Protein AF-A0A2M7PSR7-F1 (afdb_monomer_lite)

pLDDT: mean 94.82, std 3.05, range [80.75, 98.25]

Foldseek 3Di:
DWDDADQWIWDFPQQWTWTARNPPRDTPDIDGPCVQVQHGFPDWDDADHQKIWTHHQFAIWIAGNVRGHTQEHAGHHGWDFDDDDHQWTWTADQQRKIWTARHNHNDTDIDRDGHPWDWDADPNRQWIWTHDPPDIDTDGGD

Secondary structure (DSSP, 8-state):
-EEEETTEEEEE-SSEEEEEETTT--EEEEEEGGGGTSSSEEEEEEETTTEEEEEETTEEEEEETTT--EEEEEE-SS-EEEEEETTEEEEE-TT--EEEEETTT--EEEE-PPTT-EEEE-TTSSEEEEEETTEEEEEE--

Radius of gyration: 16.11 Å; chains: 1; bounding box: 38×27×46 Å

Structure (mmCIF, N/CA/C/O backbone):
data_AF-A0A2M7PSR7-F1
#
_entry.id   AF-A0A2M7PSR7-F1
#
loop_
_atom_site.group_PDB
_atom_site.id
_atom_site.type_symbol
_atom_site.label_atom_id
_atom_site.label_alt_id
_atom_site.label_comp_id
_atom_site.label_asym_id
_atom_site.label_entity_id
_atom_site.label_seq_id
_atom_site.pdbx_PDB_ins_code
_atom_site.Cartn_x
_atom_site.Cartn_y
_atom_site.Cartn_z
_atom_site.occupancy
_atom_site.B_iso_or_equiv
_atom_site.auth_seq_id
_atom_site.auth_comp_id
_atom_site.auth_asym_id
_atom_site.auth_atom_id
_atom_site.pdbx_PDB_model_num
ATOM 1 N N . ASN A 1 1 ? 14.456 -1.266 -0.976 1.00 80.75 1 ASN A N 1
ATOM 2 C CA . ASN A 1 1 ? 13.673 -2.492 -1.256 1.00 80.75 1 ASN A CA 1
ATOM 3 C C . ASN A 1 1 ? 13.624 -2.697 -2.759 1.00 80.75 1 ASN A C 1
ATOM 5 O O . ASN A 1 1 ? 13.534 -1.702 -3.475 1.00 80.75 1 ASN A O 1
ATOM 9 N N . SER A 1 2 ? 13.728 -3.941 -3.222 1.00 87.94 2 SER A N 1
ATOM 10 C CA . SER A 1 2 ? 13.733 -4.292 -4.647 1.00 87.94 2 SER A CA 1
ATOM 11 C C . SER A 1 2 ? 12.966 -5.585 -4.902 1.00 87.94 2 SER A C 1
ATOM 13 O O . SER A 1 2 ? 12.884 -6.436 -4.017 1.00 87.94 2 SER A O 1
ATOM 15 N N . ILE A 1 3 ? 12.441 -5.734 -6.114 1.00 91.38 3 ILE A N 1
ATOM 16 C CA . ILE A 1 3 ? 11.839 -6.968 -6.625 1.00 91.38 3 ILE A CA 1
ATOM 17 C C . ILE A 1 3 ? 12.356 -7.226 -8.043 1.00 91.38 3 ILE A C 1
ATOM 19 O O . ILE A 1 3 ? 12.842 -6.308 -8.702 1.00 91.38 3 ILE A O 1
ATOM 23 N N . THR A 1 4 ? 12.237 -8.460 -8.519 1.00 91.69 4 THR A N 1
ATOM 24 C CA . THR A 1 4 ? 12.544 -8.817 -9.908 1.00 91.69 4 THR A CA 1
ATOM 25 C C . THR A 1 4 ? 11.246 -9.045 -10.670 1.00 91.69 4 THR A C 1
ATOM 27 O O . THR A 1 4 ? 10.340 -9.698 -10.155 1.00 91.69 4 THR A O 1
ATOM 30 N N . PHE A 1 5 ? 11.164 -8.494 -11.876 1.00 88.94 5 PHE A N 1
ATOM 31 C CA . PHE A 1 5 ? 10.038 -8.634 -12.789 1.00 88.94 5 PHE A CA 1
ATOM 32 C C . PHE A 1 5 ? 10.592 -8.829 -14.211 1.00 88.94 5 PHE A C 1
ATOM 34 O O . PHE A 1 5 ? 11.321 -7.968 -14.696 1.00 88.94 5 PHE A O 1
ATOM 41 N N . ASP A 1 6 ? 10.297 -9.955 -14.866 1.00 89.06 6 ASP A N 1
ATOM 42 C CA . ASP A 1 6 ? 10.951 -10.379 -16.115 1.00 89.06 6 ASP A CA 1
ATOM 43 C C . ASP A 1 6 ? 12.489 -10.242 -16.049 1.00 89.06 6 ASP A C 1
ATOM 45 O O . ASP A 1 6 ? 13.138 -10.809 -15.168 1.00 89.06 6 ASP A O 1
ATOM 49 N N . ASN A 1 7 ? 13.078 -9.471 -16.968 1.00 90.00 7 ASN A N 1
ATOM 50 C CA . ASN A 1 7 ? 14.506 -9.165 -17.027 1.00 90.00 7 ASN A CA 1
ATOM 51 C C . ASN A 1 7 ? 14.858 -7.841 -16.319 1.00 90.00 7 ASN A C 1
ATOM 53 O O . ASN A 1 7 ? 15.894 -7.237 -16.599 1.00 90.00 7 ASN A O 1
ATOM 57 N N . TYR A 1 8 ? 13.989 -7.363 -15.425 1.00 90.12 8 TYR A N 1
ATOM 58 C CA . TYR A 1 8 ? 14.121 -6.071 -14.762 1.00 90.12 8 TYR A CA 1
ATOM 59 C C . TYR A 1 8 ? 14.253 -6.199 -13.247 1.00 90.12 8 TYR A C 1
ATOM 61 O O . TYR A 1 8 ? 13.544 -6.957 -12.579 1.00 90.12 8 TYR A O 1
ATOM 69 N N . TYR A 1 9 ? 15.148 -5.390 -12.691 1.00 93.25 9 TYR A N 1
ATOM 70 C CA . TYR A 1 9 ? 15.205 -5.077 -11.275 1.00 93.25 9 TYR A CA 1
ATOM 71 C C . TYR A 1 9 ? 14.353 -3.838 -11.024 1.00 93.25 9 TYR A C 1
ATOM 73 O O . TYR A 1 9 ? 14.682 -2.747 -11.492 1.00 93.25 9 TYR A O 1
ATOM 81 N N . ILE A 1 10 ? 13.266 -3.998 -10.272 1.00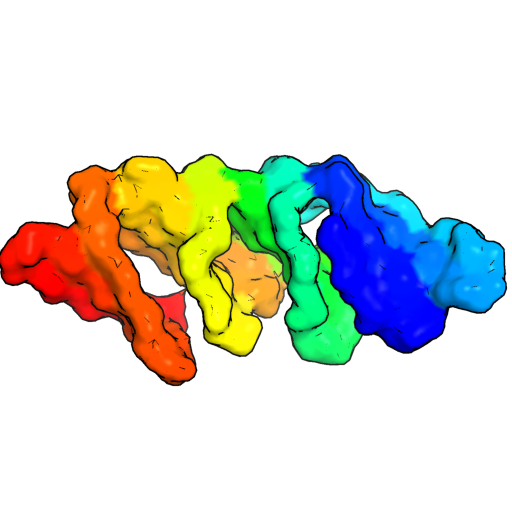 94.38 10 ILE A N 1
ATOM 82 C CA . ILE 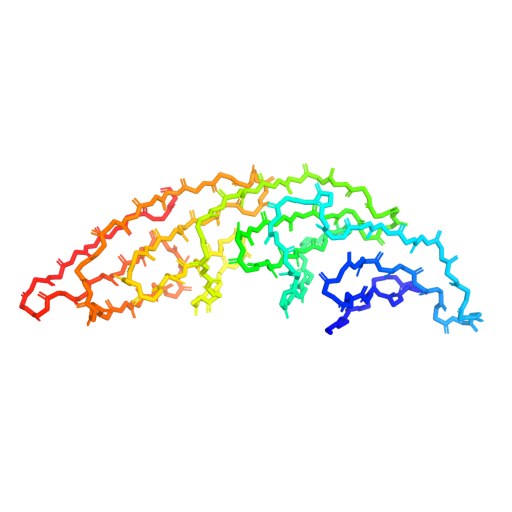A 1 10 ? 12.454 -2.869 -9.834 1.00 94.38 10 ILE A CA 1
ATOM 83 C C . ILE A 1 10 ? 12.924 -2.451 -8.450 1.00 94.38 10 ILE A C 1
ATOM 85 O O . ILE A 1 10 ? 12.865 -3.230 -7.496 1.00 94.38 10 ILE A O 1
ATOM 89 N N . VAL A 1 11 ? 13.398 -1.217 -8.327 1.00 92.81 11 VAL A N 1
ATOM 90 C CA . VAL A 1 11 ? 13.985 -0.686 -7.094 1.00 92.81 11 VAL A CA 1
ATOM 91 C C . VAL A 1 11 ? 13.209 0.536 -6.651 1.00 92.81 11 VAL A C 1
ATOM 93 O O . VAL A 1 11 ? 12.854 1.381 -7.463 1.00 92.81 11 VAL A O 1
ATOM 96 N N . CYS A 1 12 ? 12.981 0.672 -5.346 1.00 90.19 12 CYS A N 1
ATOM 97 C CA . CYS A 1 12 ? 12.451 1.907 -4.787 1.00 90.19 12 CYS A CA 1
ATOM 98 C C . CYS A 1 12 ? 13.416 2.526 -3.772 1.00 90.19 12 CYS A C 1
ATOM 100 O O . CYS A 1 12 ? 13.806 1.876 -2.795 1.00 90.19 12 CYS A O 1
ATOM 102 N N . SER A 1 13 ? 13.771 3.795 -4.004 1.00 87.00 13 SER A N 1
ATOM 103 C CA . SER A 1 13 ? 14.672 4.605 -3.165 1.00 87.00 13 SER A CA 1
ATOM 104 C C . SER A 1 13 ? 13.946 5.406 -2.075 1.00 87.00 13 SER A C 1
ATOM 106 O O . SER A 1 13 ? 14.540 6.267 -1.430 1.00 87.00 13 SER A O 1
ATOM 108 N N . GLY A 1 14 ? 12.637 5.196 -1.914 1.00 87.31 14 GLY A N 1
ATOM 109 C CA . GLY A 1 14 ? 11.756 6.049 -1.111 1.00 87.31 14 GLY A CA 1
ATOM 110 C C . GLY A 1 14 ? 11.199 7.245 -1.887 1.00 87.31 14 GLY A C 1
ATOM 111 O O . GLY A 1 14 ? 10.026 7.585 -1.723 1.00 87.31 14 GLY A O 1
ATOM 112 N N . LYS A 1 15 ? 11.999 7.835 -2.787 1.00 91.81 15 LYS A N 1
ATOM 113 C CA . LYS A 1 15 ? 11.613 8.999 -3.607 1.00 91.81 15 LYS A CA 1
ATOM 114 C C . LYS A 1 15 ? 11.184 8.647 -5.021 1.00 91.81 15 LYS A C 1
ATOM 116 O O . LYS A 1 15 ? 10.350 9.358 -5.580 1.00 91.81 15 LYS A O 1
ATOM 121 N N . ALA A 1 16 ? 11.732 7.579 -5.582 1.00 93.38 16 ALA A N 1
ATOM 122 C CA . ALA A 1 16 ? 11.440 7.143 -6.936 1.00 93.38 16 ALA A CA 1
ATOM 123 C C . ALA A 1 16 ? 11.431 5.616 -7.039 1.00 93.38 16 ALA A C 1
ATOM 125 O O . ALA A 1 16 ? 12.012 4.916 -6.200 1.00 93.38 16 ALA A O 1
ATOM 126 N N . LEU A 1 17 ? 10.712 5.134 -8.047 1.00 94.19 17 LEU A N 1
ATOM 127 C CA . LEU A 1 17 ? 10.692 3.758 -8.511 1.00 94.19 17 LEU A CA 1
ATOM 128 C C . LEU A 1 17 ? 11.492 3.698 -9.815 1.00 94.19 17 LEU A C 1
ATOM 130 O O . LEU A 1 17 ? 11.221 4.462 -10.740 1.00 94.19 17 LEU A O 1
ATOM 134 N N . TYR A 1 18 ? 12.451 2.786 -9.867 1.00 95.25 18 TYR A N 1
ATOM 135 C CA . TYR A 1 18 ? 13.347 2.572 -10.995 1.00 95.25 18 TYR A CA 1
ATOM 136 C C . TYR A 1 18 ? 13.093 1.193 -11.580 1.00 95.25 18 TYR A C 1
ATOM 138 O O . TYR A 1 18 ? 12.979 0.230 -10.818 1.00 95.25 18 TYR A O 1
ATOM 146 N N . GLY A 1 19 ? 13.049 1.096 -12.903 1.00 95.56 19 GLY A N 1
ATOM 147 C CA . GLY A 1 19 ? 13.172 -0.167 -13.623 1.00 95.56 19 GLY A CA 1
ATOM 148 C C . GLY A 1 19 ? 14.550 -0.246 -14.261 1.00 95.56 19 GLY A C 1
ATOM 149 O O . GLY A 1 19 ? 14.864 0.569 -15.123 1.00 95.56 19 GLY A O 1
ATOM 150 N N . ILE A 1 20 ? 15.370 -1.206 -13.841 1.00 96.00 20 ILE A N 1
ATOM 151 C CA . ILE A 1 20 ? 16.750 -1.378 -14.315 1.00 96.00 20 ILE A CA 1
ATOM 152 C C . ILE A 1 20 ? 16.839 -2.702 -15.070 1.00 96.00 20 ILE A C 1
ATOM 154 O O . ILE A 1 20 ? 16.441 -3.733 -14.529 1.00 96.00 20 ILE A O 1
ATOM 158 N N . ASP A 1 21 ? 17.349 -2.702 -16.302 1.00 94.56 21 ASP A N 1
ATOM 159 C CA . ASP A 1 21 ? 17.628 -3.953 -17.018 1.00 94.56 21 ASP A CA 1
ATOM 160 C C . ASP A 1 21 ? 18.749 -4.725 -16.311 1.00 94.56 21 ASP A C 1
ATOM 162 O O . ASP A 1 21 ? 19.817 -4.185 -16.023 1.00 94.56 21 ASP A O 1
ATOM 166 N N . ILE A 1 22 ? 18.505 -6.000 -16.010 1.00 93.56 22 ILE A N 1
ATOM 167 C CA . ILE A 1 22 ? 19.424 -6.822 -15.211 1.00 93.56 22 ILE A CA 1
ATOM 168 C C . ILE A 1 22 ? 20.726 -7.119 -15.958 1.00 93.56 22 ILE A C 1
ATOM 170 O O . ILE A 1 22 ? 21.773 -7.270 -15.328 1.00 93.56 22 ILE A O 1
ATOM 174 N N . ASN A 1 23 ? 20.676 -7.208 -17.286 1.00 94.31 23 ASN A N 1
ATOM 175 C CA . ASN A 1 23 ? 21.825 -7.596 -18.093 1.00 94.31 23 ASN A CA 1
ATOM 176 C C . ASN A 1 23 ? 22.726 -6.401 -18.398 1.00 94.31 23 ASN A C 1
ATOM 178 O O . ASN A 1 23 ? 23.947 -6.550 -18.406 1.00 94.31 23 ASN A O 1
ATOM 182 N N . THR A 1 24 ? 22.139 -5.232 -18.671 1.00 95.88 24 THR A N 1
ATOM 183 C CA . THR A 1 24 ? 22.903 -4.039 -19.073 1.00 95.88 24 THR A CA 1
ATOM 184 C C . THR A 1 24 ? 23.150 -3.066 -17.924 1.00 95.88 24 THR A C 1
ATOM 186 O O . THR A 1 24 ? 24.104 -2.292 -17.977 1.00 95.88 24 THR A O 1
ATOM 189 N N . GLY A 1 25 ? 22.319 -3.099 -16.878 1.00 93.00 25 GLY A N 1
ATOM 190 C CA . GLY A 1 25 ? 22.316 -2.099 -15.811 1.00 93.00 25 GLY A CA 1
ATOM 191 C C . GLY A 1 25 ? 21.733 -0.749 -16.238 1.00 93.00 25 GLY A C 1
ATOM 192 O O . GLY A 1 25 ? 21.799 0.207 -15.465 1.00 93.00 25 GLY A O 1
ATOM 193 N N . GLU A 1 26 ? 21.180 -0.648 -17.449 1.00 95.38 26 GLU A N 1
ATOM 194 C CA . GLU A 1 26 ? 20.570 0.581 -17.947 1.00 95.38 26 GLU A CA 1
ATOM 195 C C . GLU A 1 26 ? 19.207 0.822 -17.292 1.00 95.38 26 GLU A C 1
ATOM 197 O O . GLU A 1 26 ? 18.405 -0.096 -17.091 1.00 95.38 26 GLU A O 1
ATOM 202 N N . GLU A 1 27 ? 18.934 2.085 -16.973 1.00 95.25 27 GLU A N 1
ATOM 203 C CA . GLU A 1 27 ? 17.627 2.510 -16.492 1.00 95.25 27 GLU A CA 1
ATOM 204 C C . GLU A 1 27 ? 16.634 2.554 -17.657 1.00 95.25 27 GLU A C 1
ATOM 206 O O . GLU A 1 27 ? 16.818 3.275 -18.637 1.00 95.25 27 GLU A O 1
ATOM 211 N N . LYS A 1 28 ? 15.551 1.791 -17.530 1.00 92.94 28 LYS A N 1
ATOM 212 C CA . LYS A 1 28 ? 14.419 1.817 -18.456 1.00 92.94 28 LYS A CA 1
ATOM 213 C C . LYS A 1 28 ? 13.457 2.954 -18.129 1.00 92.94 28 LYS A C 1
ATOM 215 O O . LYS A 1 28 ? 12.910 3.579 -19.035 1.00 92.94 28 LYS A O 1
ATOM 220 N N . TYR A 1 29 ? 13.216 3.176 -16.840 1.00 95.00 29 TYR A N 1
ATOM 221 C CA . TYR A 1 29 ? 12.393 4.272 -16.347 1.00 95.00 29 TYR A CA 1
ATOM 222 C C . TYR A 1 29 ? 12.788 4.679 -14.924 1.00 95.00 29 TYR A C 1
ATOM 224 O O . TYR A 1 29 ? 13.148 3.832 -14.102 1.00 95.00 29 TYR A O 1
ATOM 232 N N . GLU A 1 30 ? 12.588 5.960 -14.621 1.00 95.75 30 GLU A N 1
ATOM 233 C CA . GLU A 1 30 ? 12.523 6.526 -13.275 1.00 95.75 30 GLU A CA 1
ATOM 234 C C . GLU A 1 30 ? 11.185 7.258 -13.128 1.00 95.75 30 GLU A C 1
ATOM 236 O O . GLU A 1 30 ? 10.876 8.194 -13.870 1.00 95.75 30 GLU A O 1
ATOM 241 N N . VAL A 1 31 ? 10.374 6.849 -12.151 1.00 94.81 31 VAL A N 1
ATOM 242 C CA . VAL A 1 31 ? 9.120 7.536 -11.820 1.00 94.81 31 VAL A CA 1
ATOM 243 C C . VAL A 1 31 ? 9.129 7.999 -10.366 1.00 94.81 31 VAL A C 1
ATOM 245 O O . VAL A 1 31 ? 9.458 7.218 -9.470 1.00 94.81 31 VAL A O 1
ATOM 248 N N . PRO A 1 32 ? 8.736 9.251 -10.068 1.00 92.94 32 PRO A N 1
ATOM 249 C CA . PRO A 1 32 ? 8.652 9.705 -8.687 1.00 92.94 32 PRO A CA 1
ATOM 250 C C . PRO A 1 32 ? 7.640 8.864 -7.898 1.00 92.94 32 PRO A C 1
ATOM 252 O O . PRO A 1 32 ? 6.475 8.779 -8.281 1.00 92.94 32 PRO A O 1
ATOM 255 N N . ALA A 1 33 ? 8.026 8.334 -6.736 1.00 86.69 33 ALA A N 1
ATOM 256 C CA . ALA A 1 33 ? 7.110 7.651 -5.815 1.00 86.69 33 ALA A CA 1
ATOM 257 C C . ALA A 1 33 ? 5.980 8.594 -5.357 1.00 86.69 33 ALA A C 1
ATOM 259 O O . ALA A 1 33 ? 4.848 8.175 -5.115 1.00 86.69 33 ALA A O 1
ATOM 260 N N . ALA A 1 34 ? 6.261 9.904 -5.342 1.00 89.25 34 ALA A N 1
ATOM 261 C CA . ALA A 1 34 ? 5.277 10.955 -5.113 1.00 89.25 34 ALA A CA 1
ATOM 262 C C . ALA A 1 34 ? 4.109 10.945 -6.121 1.00 89.25 34 ALA A C 1
ATOM 264 O O . ALA A 1 34 ? 3.038 11.434 -5.767 1.00 89.25 34 ALA A O 1
ATOM 265 N N . LYS A 1 35 ? 4.267 10.354 -7.321 1.00 92.75 35 LYS A N 1
ATOM 266 C CA . LYS A 1 35 ? 3.179 10.141 -8.298 1.00 92.75 35 LYS A CA 1
ATOM 267 C C . LYS A 1 35 ? 2.036 9.324 -7.685 1.00 92.75 35 LYS A C 1
ATOM 269 O O . LYS A 1 35 ? 0.879 9.615 -7.956 1.00 92.75 35 LYS A O 1
ATOM 274 N N . GLY A 1 36 ? 2.345 8.381 -6.790 1.00 91.50 36 GLY A N 1
ATOM 275 C CA . GLY A 1 36 ? 1.344 7.622 -6.032 1.00 91.50 36 GLY A CA 1
ATOM 276 C C . GLY A 1 36 ? 0.666 8.421 -4.915 1.00 91.50 36 GLY A C 1
ATOM 277 O O . GLY A 1 36 ? -0.377 8.017 -4.419 1.00 91.50 36 GLY A O 1
ATOM 278 N N . GLY A 1 37 ? 1.219 9.567 -4.503 1.00 93.69 37 GLY A N 1
ATOM 279 C CA . GLY A 1 37 ? 0.620 10.425 -3.474 1.00 93.69 37 GLY A CA 1
ATOM 280 C C . GLY A 1 37 ? 0.678 9.868 -2.043 1.00 93.69 37 GLY A C 1
ATOM 281 O O . GLY A 1 37 ? 0.025 10.417 -1.151 1.00 93.69 37 GLY A O 1
ATOM 282 N N . VAL A 1 38 ? 1.477 8.820 -1.807 1.00 93.81 38 VAL A N 1
ATOM 283 C CA . VAL A 1 38 ? 1.530 8.050 -0.546 1.00 93.81 38 VAL A CA 1
ATOM 284 C C . VAL A 1 38 ? 2.701 8.415 0.374 1.00 93.81 38 VAL A C 1
ATOM 286 O O . VAL A 1 38 ? 2.998 7.695 1.321 1.00 93.81 38 VAL A O 1
ATOM 289 N N . GLY A 1 39 ? 3.356 9.557 0.153 1.00 92.75 39 GLY A N 1
ATOM 290 C CA . GLY A 1 39 ? 4.538 9.962 0.929 1.00 92.75 39 GLY A CA 1
ATOM 291 C C . GLY A 1 39 ? 5.813 9.258 0.460 1.00 92.75 39 GLY A C 1
ATOM 292 O O . GLY A 1 39 ? 5.910 8.894 -0.710 1.00 92.75 39 GLY A O 1
ATOM 293 N N . GLN A 1 40 ? 6.806 9.112 1.345 1.00 93.50 40 GLN A N 1
ATOM 294 C CA . GLN A 1 40 ? 7.993 8.314 1.024 1.00 93.50 40 GLN A CA 1
ATOM 295 C C . GLN A 1 40 ? 7.625 6.832 1.013 1.00 93.50 40 GLN A C 1
ATOM 297 O O . GLN A 1 40 ? 6.916 6.360 1.903 1.00 93.50 40 GLN A O 1
ATOM 302 N N . ALA A 1 41 ? 8.108 6.104 0.013 1.00 93.31 41 ALA A N 1
ATOM 303 C CA . ALA A 1 41 ? 7.940 4.661 -0.044 1.00 93.31 41 ALA A CA 1
ATOM 304 C C . ALA A 1 41 ? 8.820 3.976 1.012 1.00 93.31 41 ALA A C 1
ATOM 306 O O . ALA A 1 41 ? 10.020 4.231 1.101 1.00 93.31 41 ALA A O 1
ATOM 307 N N . SER A 1 42 ? 8.226 3.085 1.799 1.00 92.69 42 SER A N 1
ATOM 308 C CA . SER A 1 42 ? 8.925 2.287 2.810 1.00 92.69 42 SER A CA 1
ATOM 309 C C . SER A 1 42 ? 9.159 0.852 2.335 1.00 92.69 42 SER A C 1
ATOM 311 O O . SER A 1 42 ? 10.187 0.247 2.644 1.00 92.69 42 SER A O 1
ATOM 313 N N . LEU A 1 43 ? 8.244 0.312 1.527 1.00 93.00 43 LEU A N 1
ATOM 314 C CA . LEU A 1 43 ? 8.284 -1.062 1.041 1.00 93.00 43 LEU A CA 1
ATOM 315 C C . LEU A 1 43 ? 7.693 -1.152 -0.365 1.00 93.00 43 LEU A C 1
ATOM 317 O O . LEU A 1 43 ? 6.744 -0.443 -0.694 1.00 93.00 43 LEU A O 1
ATOM 321 N N . ILE A 1 44 ? 8.244 -2.057 -1.172 1.00 94.12 44 ILE A N 1
ATOM 322 C CA . ILE A 1 44 ? 7.621 -2.484 -2.423 1.00 94.12 44 ILE A CA 1
ATOM 323 C C . ILE A 1 44 ? 7.407 -3.988 -2.409 1.00 94.12 44 ILE A C 1
ATOM 325 O O . ILE A 1 44 ? 8.192 -4.715 -1.798 1.00 94.12 44 ILE A O 1
ATOM 329 N N . LEU A 1 45 ? 6.339 -4.438 -3.057 1.00 92.56 45 LEU A N 1
ATOM 330 C CA . LEU A 1 45 ? 5.923 -5.832 -3.085 1.00 92.56 45 LEU A CA 1
ATOM 331 C C . LEU A 1 45 ? 5.422 -6.202 -4.485 1.00 92.56 45 LEU A C 1
ATOM 333 O O . LEU A 1 45 ? 4.752 -5.380 -5.111 1.00 92.56 45 LEU A O 1
ATOM 337 N N . PRO A 1 46 ? 5.672 -7.433 -4.959 1.00 92.75 46 PRO A N 1
ATOM 338 C CA . PRO A 1 46 ? 5.027 -7.918 -6.167 1.00 92.75 46 PRO A CA 1
ATOM 339 C C . PRO A 1 46 ? 3.544 -8.207 -5.890 1.00 92.75 46 PRO A C 1
ATOM 341 O O . PRO A 1 46 ? 3.155 -8.616 -4.780 1.00 92.75 46 PRO A O 1
ATOM 344 N N . TYR A 1 47 ? 2.717 -7.998 -6.907 1.00 93.81 47 TYR A N 1
ATOM 345 C CA . TYR A 1 47 ? 1.298 -8.313 -6.891 1.00 93.81 47 TYR A CA 1
ATOM 346 C C . TYR A 1 47 ? 0.818 -8.604 -8.310 1.00 93.81 47 TYR A C 1
ATOM 348 O O . TYR A 1 47 ? 1.121 -7.836 -9.210 1.00 93.81 47 TY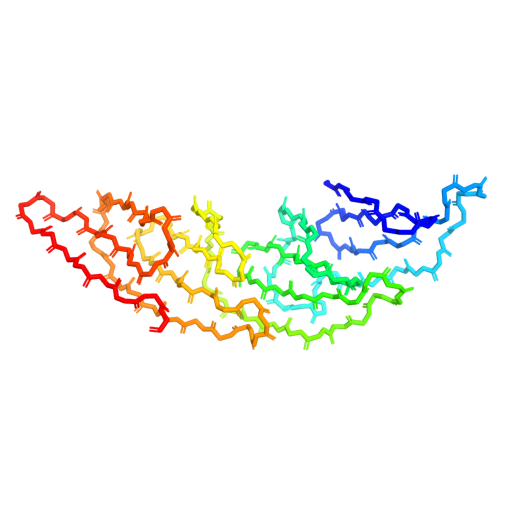R A O 1
ATOM 356 N N . GLN A 1 48 ? 0.088 -9.707 -8.498 1.00 90.31 48 GLN A N 1
ATOM 357 C CA . GLN A 1 48 ? -0.328 -10.191 -9.823 1.00 90.31 48 GLN A CA 1
ATOM 358 C C . GLN A 1 48 ? 0.830 -10.201 -10.850 1.00 90.31 48 GLN A C 1
ATOM 360 O O . GLN A 1 48 ? 2.008 -10.109 -10.492 1.00 90.31 48 GLN A O 1
ATOM 365 N N . ASP A 1 49 ? 0.496 -10.353 -12.128 1.00 85.00 49 ASP A N 1
ATOM 366 C CA . ASP A 1 49 ? 1.461 -10.196 -13.205 1.00 85.00 49 ASP A CA 1
ATOM 367 C C . ASP A 1 49 ? 1.594 -8.699 -13.520 1.00 85.00 49 ASP A C 1
ATOM 369 O O . ASP A 1 49 ? 0.600 -8.006 -13.729 1.00 85.00 49 ASP A O 1
ATOM 373 N N . HIS A 1 50 ? 2.832 -8.200 -13.546 1.00 89.56 50 HIS A N 1
ATOM 374 C CA . HIS A 1 50 ? 3.189 -6.817 -13.888 1.00 89.56 50 HIS A CA 1
ATOM 375 C C . HIS A 1 50 ? 2.775 -5.711 -12.898 1.00 89.56 50 HIS A C 1
ATOM 377 O O . HIS A 1 50 ? 2.903 -4.544 -13.259 1.00 89.56 50 HIS A O 1
ATOM 383 N N . ILE A 1 51 ? 2.343 -5.996 -11.661 1.00 94.94 51 ILE A N 1
ATOM 384 C CA . ILE A 1 51 ? 2.007 -4.933 -10.691 1.00 94.94 51 ILE A CA 1
ATOM 385 C C . ILE A 1 51 ? 2.984 -4.902 -9.510 1.00 94.94 51 ILE A C 1
ATOM 387 O O . ILE A 1 51 ? 3.325 -5.907 -8.881 1.00 94.94 51 ILE A O 1
ATOM 391 N N . VAL A 1 52 ? 3.423 -3.691 -9.175 1.00 95.38 52 VAL A N 1
ATOM 392 C CA . VAL A 1 52 ? 4.228 -3.387 -7.993 1.00 95.38 52 VAL A CA 1
ATOM 393 C C . VAL A 1 52 ? 3.387 -2.595 -7.013 1.00 95.38 52 VAL A C 1
ATOM 395 O O . VAL A 1 52 ? 2.977 -1.471 -7.296 1.00 95.38 52 VAL A O 1
ATOM 398 N N . VAL A 1 53 ? 3.168 -3.150 -5.827 1.00 96.44 53 VAL A N 1
ATOM 399 C CA . VAL A 1 53 ? 2.562 -2.421 -4.712 1.00 96.44 53 VAL A CA 1
ATOM 400 C C . VAL A 1 53 ? 3.650 -1.628 -4.017 1.00 96.44 53 VAL A C 1
ATOM 402 O O . VAL A 1 53 ? 4.649 -2.185 -3.571 1.00 96.44 53 VAL A O 1
ATOM 405 N N . VAL A 1 54 ? 3.435 -0.330 -3.883 1.00 96.06 54 VAL A N 1
ATOM 406 C CA . VAL A 1 54 ? 4.265 0.594 -3.122 1.00 96.06 54 VAL A CA 1
ATOM 407 C C . VAL A 1 54 ? 3.516 0.963 -1.848 1.00 96.06 54 VAL A C 1
ATOM 409 O O . VAL A 1 54 ? 2.465 1.607 -1.890 1.00 96.06 54 VAL A O 1
ATOM 412 N N . ILE A 1 55 ? 4.078 0.568 -0.708 1.00 96.44 55 ILE A N 1
ATOM 413 C CA . ILE A 1 55 ? 3.622 0.999 0.611 1.00 96.44 55 ILE A CA 1
ATOM 414 C C . ILE A 1 55 ? 4.402 2.251 0.984 1.00 96.44 55 ILE A C 1
ATOM 416 O O . ILE A 1 55 ? 5.630 2.221 1.096 1.00 96.44 55 ILE A O 1
ATOM 420 N N . GLY A 1 56 ? 3.687 3.353 1.168 1.00 95.44 56 GLY A N 1
ATOM 421 C CA . GLY A 1 56 ? 4.253 4.615 1.610 1.00 95.44 56 GLY A CA 1
ATOM 422 C C . GLY A 1 56 ? 3.855 4.968 3.035 1.00 95.44 56 GLY A C 1
ATOM 423 O O . GLY A 1 56 ? 2.926 4.407 3.612 1.00 95.44 56 GLY A O 1
ATOM 424 N N . GLU A 1 57 ? 4.534 5.965 3.593 1.00 95.19 57 GLU A N 1
ATOM 425 C CA . GLU A 1 57 ? 4.223 6.529 4.914 1.00 95.19 57 GLU A CA 1
ATOM 426 C C . GLU A 1 57 ? 2.772 7.011 5.044 1.00 95.19 57 GLU A C 1
ATOM 428 O O . GLU A 1 57 ? 2.276 7.178 6.151 1.00 95.19 57 GLU A O 1
ATOM 433 N N . LYS A 1 58 ? 2.095 7.307 3.933 1.00 95.88 58 LYS A N 1
ATOM 434 C CA . LYS A 1 58 ? 0.749 7.890 3.883 1.00 95.88 58 LYS A CA 1
ATOM 435 C C . LYS A 1 58 ? -0.180 7.113 2.956 1.00 95.88 58 LYS A C 1
ATOM 437 O O . LYS A 1 58 ? -1.066 7.721 2.360 1.00 95.88 58 LYS A O 1
ATOM 442 N N . GLY A 1 59 ? 0.002 5.803 2.820 1.00 96.81 59 GLY A N 1
ATOM 443 C CA . GLY A 1 59 ? -0.959 4.943 2.128 1.00 96.81 59 GLY A CA 1
ATOM 444 C C . GLY A 1 59 ? -0.330 3.932 1.181 1.00 96.81 59 GLY A C 1
ATOM 445 O O . GLY A 1 59 ? 0.831 3.558 1.330 1.00 96.81 59 GLY A O 1
ATOM 446 N N . VAL A 1 60 ? -1.127 3.487 0.213 1.00 97.81 60 VAL A N 1
ATOM 447 C CA . VAL A 1 60 ? -0.791 2.396 -0.707 1.00 97.81 60 VAL A CA 1
ATOM 448 C C . VAL A 1 60 ? -1.021 2.851 -2.142 1.00 97.81 60 VAL A C 1
ATOM 450 O O . VAL A 1 60 ? -2.024 3.494 -2.440 1.00 97.81 60 VAL A O 1
ATOM 453 N N . SER A 1 61 ? -0.086 2.549 -3.032 1.00 97.69 61 SER A N 1
ATOM 454 C CA . SER A 1 61 ? -0.227 2.789 -4.470 1.00 97.69 61 SER A CA 1
ATOM 455 C C . SER A 1 61 ? 0.289 1.598 -5.255 1.00 97.69 61 SER A C 1
ATOM 457 O O . SER A 1 61 ? 1.122 0.853 -4.749 1.00 97.69 61 SER A O 1
ATOM 459 N N . THR A 1 62 ? -0.168 1.437 -6.486 1.00 97.44 62 THR A N 1
ATOM 460 C CA . THR A 1 62 ? 0.284 0.385 -7.391 1.00 97.44 62 THR A CA 1
ATOM 461 C C . THR A 1 62 ? 0.816 0.977 -8.682 1.00 97.44 62 THR A C 1
ATOM 463 O O . THR A 1 62 ? 0.315 1.992 -9.171 1.00 97.44 62 THR A O 1
ATOM 466 N N . PHE A 1 63 ? 1.849 0.346 -9.221 1.00 96.81 63 PHE A N 1
ATOM 467 C CA . PHE A 1 63 ? 2.483 0.748 -10.465 1.00 96.81 63 PHE A CA 1
ATOM 468 C C . PHE A 1 63 ? 2.651 -0.448 -11.389 1.00 96.81 63 PHE A C 1
ATOM 470 O O . PHE A 1 63 ? 2.871 -1.563 -10.920 1.00 96.81 63 PHE A O 1
ATOM 477 N N . ASP A 1 64 ? 2.590 -0.199 -12.688 1.00 95.75 64 ASP A N 1
ATOM 478 C CA . ASP A 1 64 ? 2.965 -1.165 -13.708 1.00 95.75 64 ASP A CA 1
ATOM 479 C C . ASP A 1 64 ? 4.488 -1.386 -13.663 1.00 95.75 64 ASP A C 1
ATOM 481 O O . ASP A 1 64 ? 5.281 -0.441 -13.682 1.00 95.75 64 ASP A O 1
ATOM 485 N N . ALA A 1 65 ? 4.906 -2.642 -13.546 1.00 94.25 65 ALA A N 1
ATOM 486 C CA . ALA A 1 65 ? 6.303 -3.040 -13.419 1.00 94.25 65 ALA A CA 1
ATOM 487 C C . ALA A 1 65 ? 7.084 -2.920 -14.737 1.00 94.25 65 ALA A C 1
ATOM 489 O O . ALA A 1 65 ? 8.313 -2.868 -14.725 1.00 94.25 65 ALA A O 1
ATOM 490 N N . ALA A 1 66 ? 6.402 -2.907 -15.883 1.00 93.25 66 ALA A N 1
ATOM 491 C CA . ALA A 1 66 ? 7.035 -2.843 -17.191 1.00 93.25 66 ALA A CA 1
ATOM 492 C C . ALA A 1 66 ? 7.394 -1.407 -17.591 1.00 93.25 66 ALA A C 1
ATOM 494 O O . ALA A 1 66 ? 8.401 -1.223 -18.289 1.00 93.25 66 ALA A O 1
ATOM 495 N N . ASN A 1 67 ? 6.594 -0.415 -17.181 1.00 93.50 67 ASN A N 1
ATOM 496 C CA . ASN A 1 67 ? 6.764 0.982 -17.598 1.00 93.50 67 ASN A CA 1
ATOM 497 C C . ASN A 1 67 ? 6.717 2.034 -16.466 1.00 93.50 67 ASN A C 1
ATOM 499 O O . ASN A 1 67 ? 7.004 3.202 -16.727 1.00 93.50 67 ASN A O 1
ATOM 503 N N . GLY A 1 68 ? 6.385 1.659 -15.227 1.00 94.69 68 GLY A N 1
ATOM 504 C CA . GLY A 1 68 ? 6.308 2.581 -14.090 1.00 94.69 68 GLY A CA 1
ATOM 505 C C . GLY A 1 68 ? 5.040 3.445 -14.043 1.00 94.69 68 GLY A C 1
ATOM 506 O O . GLY A 1 68 ? 4.982 4.429 -13.294 1.00 94.69 68 GLY A O 1
ATOM 507 N N . ASP A 1 69 ? 4.009 3.135 -14.827 1.00 96.56 69 ASP A N 1
ATOM 508 C CA . ASP A 1 69 ? 2.756 3.882 -14.789 1.00 96.56 69 ASP A CA 1
ATOM 509 C C . ASP A 1 69 ? 1.962 3.621 -13.516 1.00 96.56 69 ASP A C 1
ATOM 511 O O . ASP A 1 69 ? 1.951 2.523 -12.977 1.00 96.56 69 ASP A O 1
ATOM 515 N N . LEU A 1 70 ? 1.300 4.664 -13.011 1.00 97.00 70 LEU A N 1
ATOM 516 C CA . LEU A 1 70 ? 0.455 4.545 -11.827 1.00 97.00 70 LEU A CA 1
ATOM 517 C C . LEU A 1 70 ? -0.849 3.846 -12.222 1.00 97.00 70 LEU A C 1
ATOM 519 O O . LEU A 1 70 ? -1.533 4.321 -13.126 1.00 97.00 70 LEU A O 1
ATOM 523 N N . ILE A 1 71 ? -1.210 2.786 -11.503 1.00 97.31 71 ILE A N 1
ATOM 524 C CA . ILE A 1 71 ? -2.446 2.027 -11.730 1.00 97.31 71 ILE A CA 1
ATOM 525 C C . ILE A 1 71 ? -3.521 2.476 -10.736 1.00 97.31 71 ILE A C 1
ATOM 527 O O . ILE A 1 71 ? -4.580 2.961 -11.132 1.00 97.31 71 ILE A O 1
ATOM 531 N N . SER A 1 72 ? -3.241 2.369 -9.436 1.00 97.25 72 SER A N 1
ATOM 532 C CA . SER A 1 72 ? -4.157 2.763 -8.362 1.00 97.25 72 SER A CA 1
ATOM 533 C C . SER A 1 72 ? -3.417 3.480 -7.234 1.00 97.25 72 SER A C 1
ATOM 535 O O . SER A 1 72 ? -2.214 3.303 -7.025 1.00 97.25 72 SER A O 1
ATOM 537 N N . SER A 1 73 ? -4.126 4.324 -6.484 1.00 97.69 73 SER A N 1
ATOM 538 C CA . SER A 1 73 ? -3.579 4.916 -5.267 1.00 97.69 73 SER A CA 1
ATOM 539 C C . SER A 1 73 ? -4.642 5.241 -4.233 1.00 97.69 73 SER A C 1
ATOM 541 O O . SER A 1 73 ? -5.779 5.600 -4.537 1.00 97.69 73 SER A O 1
ATOM 543 N N . GLY A 1 74 ? -4.231 5.118 -2.978 1.00 97.69 74 GLY A N 1
ATOM 544 C CA . GLY A 1 74 ? -5.046 5.334 -1.804 1.00 97.69 74 GLY A CA 1
ATOM 545 C C . GLY A 1 74 ? -4.259 6.092 -0.752 1.00 97.69 74 GLY A C 1
ATOM 546 O O . GLY A 1 74 ? -3.422 5.522 -0.052 1.00 97.69 74 GLY A O 1
ATOM 547 N N . LYS A 1 75 ? -4.529 7.393 -0.629 1.00 97.25 75 LYS A N 1
ATOM 548 C CA . LYS A 1 75 ? -3.897 8.240 0.384 1.00 97.25 75 LYS A CA 1
ATOM 549 C C . LYS A 1 75 ? -4.586 8.077 1.735 1.00 97.25 75 LYS A C 1
ATOM 551 O O . LYS A 1 75 ? -5.805 8.160 1.839 1.00 97.25 75 LYS A O 1
ATOM 556 N N . TYR A 1 76 ? -3.778 7.969 2.778 1.00 97.19 76 TYR A N 1
ATOM 557 C CA . TYR A 1 76 ? -4.182 7.938 4.175 1.00 97.19 76 TYR A CA 1
ATOM 558 C C . TYR A 1 76 ? -3.387 8.949 5.008 1.00 97.19 76 TYR A C 1
ATOM 560 O O . TYR A 1 76 ? -2.585 9.743 4.509 1.00 97.19 76 TYR A O 1
ATOM 568 N N . LYS A 1 77 ? -3.616 8.922 6.319 1.00 96.75 77 LYS A N 1
ATOM 569 C CA . LYS A 1 77 ? -2.751 9.574 7.306 1.00 96.75 77 LYS A CA 1
ATOM 570 C C . LYS A 1 77 ? -1.443 8.800 7.487 1.00 96.75 77 LYS A C 1
ATOM 572 O O . LYS A 1 77 ? -1.325 7.649 7.065 1.00 96.75 77 LYS A O 1
ATOM 577 N N . THR A 1 78 ? -0.473 9.451 8.132 1.00 97.31 78 THR A N 1
ATOM 578 C CA . THR A 1 78 ? 0.820 8.835 8.440 1.00 97.31 78 THR A CA 1
ATOM 579 C C . THR A 1 78 ? 0.616 7.518 9.188 1.00 97.31 78 THR A C 1
ATOM 581 O O . THR A 1 78 ? -0.043 7.498 10.229 1.00 97.31 78 THR A O 1
ATOM 584 N N . SER A 1 79 ? 1.120 6.431 8.615 1.00 97.12 79 SER A N 1
ATOM 585 C CA . SER A 1 79 ? 0.884 5.059 9.051 1.00 97.12 79 SER A CA 1
ATOM 586 C C . SER A 1 79 ? 1.999 4.131 8.576 1.00 97.12 79 SER A C 1
ATOM 588 O O . SER A 1 79 ? 2.815 4.487 7.725 1.00 97.12 79 SER A O 1
ATOM 590 N N . THR A 1 80 ? 2.027 2.930 9.136 1.00 96.38 80 THR A N 1
ATOM 591 C CA . THR A 1 80 ? 2.930 1.847 8.748 1.00 96.38 80 THR A CA 1
ATOM 592 C C . THR A 1 80 ? 2.132 0.612 8.351 1.00 96.38 80 THR A C 1
ATOM 594 O O . THR A 1 80 ? 0.957 0.475 8.704 1.00 96.38 80 THR A O 1
ATOM 597 N N . LEU A 1 81 ? 2.773 -0.294 7.610 1.00 96.50 81 LEU A N 1
ATOM 598 C CA . LEU A 1 81 ? 2.212 -1.609 7.324 1.00 96.50 81 LEU A CA 1
ATOM 599 C C . LEU A 1 81 ? 2.036 -2.379 8.636 1.00 96.50 81 LEU A C 1
ATOM 601 O O . LEU A 1 81 ? 3.004 -2.576 9.370 1.00 96.50 81 LEU A O 1
ATOM 605 N N . PHE A 1 82 ? 0.811 -2.817 8.907 1.00 96.44 82 PHE A N 1
ATOM 606 C CA . PHE A 1 82 ? 0.513 -3.762 9.976 1.00 96.44 82 PHE A CA 1
ATOM 607 C C . PHE A 1 82 ? 0.569 -5.199 9.461 1.00 96.44 82 PHE A C 1
ATOM 609 O O . PHE A 1 82 ? 1.307 -6.014 10.002 1.00 96.44 82 PHE A O 1
ATOM 616 N N . ASP A 1 83 ? -0.203 -5.494 8.415 1.00 96.25 83 ASP A N 1
ATOM 617 C CA . ASP A 1 83 ? -0.307 -6.837 7.851 1.00 96.25 83 ASP A CA 1
ATOM 618 C C . ASP A 1 83 ? -0.764 -6.780 6.388 1.00 96.25 83 ASP A C 1
ATOM 620 O O . ASP A 1 83 ? -1.274 -5.756 5.918 1.00 96.25 83 ASP A O 1
ATOM 624 N N . ARG A 1 84 ? -0.592 -7.883 5.664 1.00 94.56 84 ARG A N 1
ATOM 625 C CA . ARG A 1 84 ? -1.026 -8.050 4.280 1.00 94.56 84 ARG A CA 1
ATOM 626 C C . ARG A 1 84 ? -1.584 -9.451 4.070 1.00 94.56 84 ARG A C 1
ATOM 628 O O . ARG A 1 84 ? -0.987 -10.440 4.486 1.00 94.56 84 ARG A O 1
ATOM 635 N N . LYS A 1 85 ? -2.659 -9.532 3.289 1.00 95.31 85 LYS A N 1
ATOM 636 C CA . LYS A 1 85 ? -3.179 -10.791 2.759 1.00 95.31 85 LYS A CA 1
ATOM 637 C C . LYS A 1 85 ? -3.634 -10.607 1.316 1.00 95.31 85 LYS A C 1
ATOM 639 O O . LYS A 1 85 ? -4.615 -9.917 1.081 1.00 95.31 85 LYS A O 1
ATOM 644 N N . ASP A 1 86 ? -2.943 -11.237 0.370 1.00 93.44 86 ASP A N 1
ATOM 645 C CA . ASP A 1 86 ? -3.269 -11.183 -1.061 1.00 93.44 86 ASP A CA 1
ATOM 646 C C . ASP A 1 86 ? -3.312 -9.725 -1.590 1.00 93.44 86 ASP A C 1
ATOM 648 O O . ASP A 1 86 ? -2.271 -9.051 -1.627 1.00 93.44 86 ASP A O 1
ATOM 652 N N . ASP A 1 87 ? -4.502 -9.249 -1.954 1.00 94.88 87 ASP A N 1
ATOM 653 C CA . ASP A 1 87 ? -4.890 -7.898 -2.396 1.00 94.88 87 ASP A CA 1
ATOM 654 C C . ASP A 1 87 ? -5.247 -6.935 -1.247 1.00 94.88 87 ASP A C 1
ATOM 656 O O . ASP A 1 87 ? -5.549 -5.768 -1.480 1.00 94.88 87 ASP A O 1
ATOM 660 N N . LEU A 1 88 ? -5.213 -7.397 0.002 1.00 97.25 88 LEU A N 1
ATOM 661 C CA . LEU A 1 88 ? -5.518 -6.602 1.187 1.00 97.25 88 LEU A CA 1
ATOM 662 C C . LEU A 1 88 ? -4.240 -6.120 1.873 1.00 97.25 88 LEU A C 1
ATOM 664 O O . LEU A 1 88 ? -3.389 -6.923 2.262 1.00 97.25 88 LEU A O 1
ATOM 668 N N . VAL A 1 89 ? -4.154 -4.816 2.129 1.00 97.69 89 VAL A N 1
ATOM 669 C CA . VAL A 1 89 ? -3.106 -4.204 2.955 1.00 97.69 89 VAL A CA 1
ATOM 670 C C . VAL A 1 89 ? -3.729 -3.512 4.161 1.00 97.69 89 VAL A C 1
ATOM 672 O O . VAL A 1 89 ? -4.596 -2.654 4.017 1.00 97.69 89 VAL A O 1
ATOM 675 N N . ILE A 1 90 ? -3.259 -3.835 5.365 1.00 98.00 90 ILE A N 1
ATOM 676 C CA . ILE A 1 90 ? -3.674 -3.158 6.593 1.00 98.00 90 ILE A CA 1
ATOM 677 C C . ILE A 1 90 ? -2.609 -2.146 6.998 1.00 98.00 90 ILE A C 1
ATOM 679 O O . ILE A 1 90 ? -1.475 -2.510 7.302 1.00 98.00 90 ILE A O 1
ATOM 683 N N . MET A 1 91 ? -2.994 -0.875 7.050 1.00 97.94 91 MET A N 1
ATOM 684 C CA . MET A 1 91 ? -2.164 0.214 7.559 1.00 97.94 91 MET A CA 1
ATOM 685 C C . MET A 1 91 ? -2.613 0.596 8.970 1.00 97.94 91 MET A C 1
ATOM 687 O O . MET A 1 91 ? -3.814 0.691 9.234 1.00 97.94 91 MET A O 1
ATOM 691 N N . VAL A 1 92 ? -1.663 0.871 9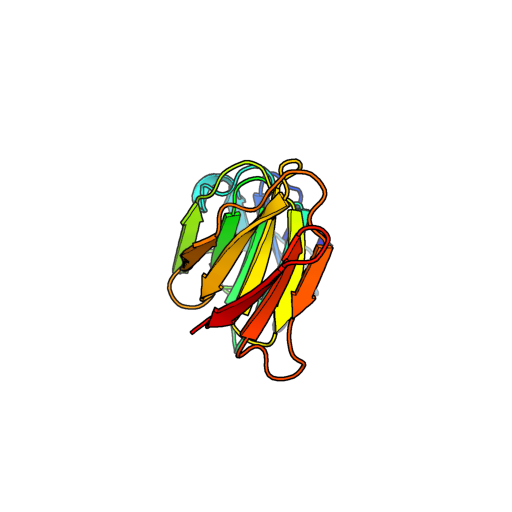.864 1.00 97.69 92 VAL A N 1
ATOM 692 C CA . VAL A 1 92 ? -1.925 1.299 11.246 1.00 97.69 92 VAL A CA 1
ATOM 693 C C . VAL A 1 92 ? -1.200 2.601 11.565 1.00 97.69 92 VAL A C 1
ATOM 695 O O . VAL A 1 92 ? -0.082 2.841 11.122 1.00 97.69 92 VAL A O 1
ATOM 698 N N . THR A 1 93 ? -1.850 3.474 12.326 1.00 97.75 93 THR A N 1
ATOM 699 C CA . THR A 1 93 ? -1.239 4.716 12.824 1.00 97.75 93 THR A CA 1
ATOM 700 C C . THR A 1 93 ? -0.704 4.565 14.242 1.00 97.75 93 THR A C 1
ATOM 702 O O . THR A 1 93 ? -1.167 3.714 14.996 1.00 97.75 93 THR A O 1
ATOM 705 N N . ASP A 1 94 ? 0.129 5.509 14.683 1.00 95.25 94 ASP A N 1
ATOM 706 C CA . ASP A 1 94 ? 0.560 5.629 16.088 1.00 95.25 94 ASP A CA 1
ATOM 707 C C . ASP A 1 94 ? -0.604 5.795 17.084 1.00 95.25 94 ASP A C 1
ATOM 709 O O . ASP A 1 94 ? -0.467 5.545 18.285 1.00 95.25 94 ASP A O 1
ATOM 713 N N . LYS A 1 95 ? -1.771 6.248 16.605 1.00 95.50 95 LYS A N 1
ATOM 714 C CA . LYS A 1 95 ? -3.003 6.363 17.400 1.00 95.50 95 LYS A CA 1
ATOM 715 C C . LYS A 1 95 ? -3.858 5.092 17.374 1.00 95.50 95 LYS A C 1
ATOM 717 O O . LYS A 1 95 ? -4.926 5.099 17.971 1.00 95.50 95 LYS A O 1
ATOM 722 N N . ALA A 1 96 ? -3.363 4.017 16.761 1.00 96.69 96 ALA A N 1
ATOM 723 C CA . ALA A 1 96 ? -4.024 2.730 16.544 1.00 96.69 96 ALA A CA 1
ATOM 724 C C . ALA A 1 96 ? -5.200 2.745 15.551 1.00 96.69 96 ALA A C 1
ATOM 726 O O . ALA A 1 96 ? -5.859 1.725 15.375 1.00 96.69 96 ALA A O 1
ATOM 727 N N . ASP A 1 97 ? -5.448 3.859 14.856 1.00 97.50 97 ASP A N 1
ATOM 728 C CA . ASP A 1 97 ? -6.405 3.869 13.747 1.00 97.50 97 ASP A CA 1
ATOM 729 C C . ASP A 1 97 ? -5.923 2.959 12.613 1.00 97.50 97 ASP A C 1
ATOM 731 O O . ASP A 1 97 ? -4.731 2.957 12.289 1.00 97.50 97 ASP A O 1
ATOM 735 N N . LEU A 1 98 ? -6.857 2.251 11.984 1.00 97.88 98 LEU A N 1
ATOM 736 C CA . LEU A 1 98 ? -6.604 1.199 11.002 1.00 97.88 98 LEU A CA 1
ATOM 737 C C . LEU A 1 98 ? -7.252 1.545 9.663 1.00 97.88 98 LEU A C 1
ATOM 739 O O . LEU A 1 98 ? -8.353 2.094 9.634 1.00 97.88 98 LEU A O 1
ATOM 743 N N . ALA A 1 99 ? -6.585 1.203 8.566 1.00 98.19 99 ALA A N 1
ATOM 744 C CA . ALA A 1 99 ? -7.153 1.244 7.225 1.00 98.19 99 ALA A CA 1
ATOM 745 C C . ALA A 1 99 ? -6.899 -0.080 6.504 1.00 98.19 99 ALA A C 1
ATOM 747 O O . ALA A 1 99 ? -5.757 -0.517 6.401 1.00 98.19 99 ALA A O 1
ATOM 748 N N . ALA A 1 100 ? -7.973 -0.695 6.017 1.00 98.19 100 ALA A N 1
ATOM 749 C CA . ALA A 1 100 ? -7.953 -1.908 5.210 1.00 98.19 100 ALA A CA 1
ATOM 750 C C . ALA A 1 100 ? -8.058 -1.525 3.730 1.00 98.19 100 ALA A C 1
ATOM 752 O O . ALA A 1 100 ? -9.153 -1.199 3.276 1.00 98.19 100 ALA A O 1
ATOM 753 N N . PHE A 1 101 ? -6.924 -1.501 3.031 1.00 98.25 101 PHE A N 1
ATOM 754 C CA . PHE A 1 101 ? -6.791 -1.156 1.618 1.00 98.25 101 PHE A CA 1
ATOM 755 C C . PHE A 1 101 ? -7.035 -2.354 0.715 1.00 98.25 101 PHE A C 1
ATOM 757 O O . PHE A 1 101 ? -6.400 -3.389 0.885 1.00 98.25 101 PHE A O 1
ATOM 764 N N . ASP A 1 102 ? -7.878 -2.151 -0.284 1.00 97.31 102 ASP A N 1
ATOM 765 C CA . ASP A 1 102 ? -7.955 -2.961 -1.492 1.00 97.31 102 ASP A CA 1
ATOM 766 C C . ASP A 1 102 ? -6.883 -2.441 -2.470 1.00 97.31 102 ASP A C 1
ATOM 768 O O . ASP A 1 102 ? -6.885 -1.265 -2.849 1.00 97.31 102 ASP A O 1
ATOM 772 N N . VAL A 1 103 ? -5.911 -3.291 -2.805 1.00 96.00 103 VAL A N 1
ATOM 773 C CA . VAL A 1 103 ? -4.744 -2.944 -3.632 1.00 96.00 103 VAL A CA 1
ATOM 774 C C . VAL A 1 103 ? -5.145 -2.656 -5.080 1.00 96.00 103 VAL A C 1
ATOM 776 O O . VAL A 1 103 ? -4.588 -1.739 -5.689 1.00 96.00 103 VAL A O 1
ATOM 779 N N . ASP A 1 104 ? -6.135 -3.370 -5.617 1.00 95.62 104 ASP A N 1
ATOM 780 C CA . ASP A 1 104 ? -6.602 -3.190 -6.995 1.00 95.62 104 ASP A CA 1
ATOM 781 C C . ASP A 1 104 ? -7.185 -1.787 -7.203 1.00 95.62 104 ASP A C 1
ATOM 783 O O . ASP A 1 104 ? -6.938 -1.127 -8.212 1.00 95.62 104 ASP A O 1
ATOM 787 N N . THR A 1 105 ? -7.938 -1.293 -6.220 1.00 96.56 105 THR A N 1
ATOM 788 C CA . THR A 1 105 ? -8.688 -0.036 -6.337 1.00 96.56 105 THR A CA 1
ATOM 789 C C . THR A 1 105 ? -8.064 1.140 -5.589 1.00 96.56 105 THR A C 1
ATOM 791 O O . THR A 1 105 ? -8.445 2.286 -5.835 1.00 96.56 105 THR A O 1
ATOM 794 N N . GLY A 1 106 ? -7.157 0.886 -4.642 1.00 96.00 106 GLY A N 1
ATOM 795 C CA . GLY A 1 106 ? -6.624 1.887 -3.712 1.00 96.00 106 GLY A CA 1
ATOM 796 C C . GLY A 1 106 ? -7.644 2.383 -2.676 1.00 96.00 106 GLY A C 1
ATOM 797 O O . GLY A 1 106 ? -7.342 3.269 -1.873 1.00 96.00 106 GLY A O 1
ATOM 798 N N . LYS A 1 107 ? -8.870 1.845 -2.665 1.00 97.62 107 LYS A N 1
ATOM 799 C CA . LYS A 1 107 ? -9.903 2.222 -1.691 1.00 97.62 107 LYS A CA 1
ATOM 800 C C . LYS A 1 107 ? -9.645 1.531 -0.362 1.00 97.62 107 LYS A C 1
ATOM 802 O O . LYS A 1 107 ? -9.070 0.450 -0.317 1.00 97.62 107 LYS A O 1
ATOM 807 N N . TYR A 1 108 ? -10.113 2.133 0.729 1.00 97.94 108 TYR A N 1
ATOM 808 C CA . TYR A 1 108 ? -9.975 1.530 2.049 1.00 97.94 108 TYR A CA 1
ATOM 809 C C . TYR A 1 108 ? -11.187 1.741 2.947 1.00 97.94 108 TYR A C 1
ATOM 811 O O . TYR A 1 108 ? -11.911 2.733 2.834 1.00 97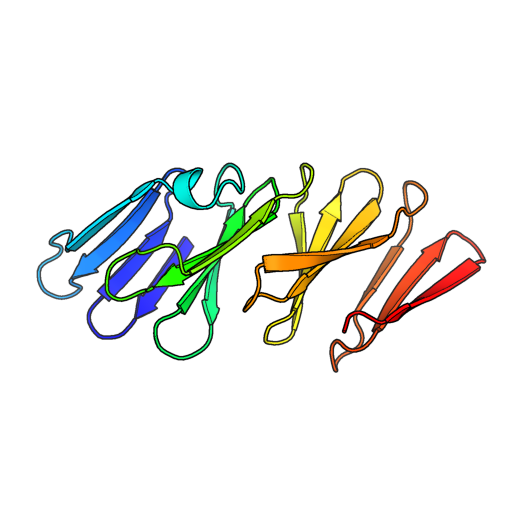.94 108 TYR A O 1
ATOM 819 N N . LYS A 1 109 ? -11.369 0.813 3.889 1.00 97.56 109 LYS A N 1
ATOM 820 C CA . LYS A 1 109 ? -12.250 0.990 5.050 1.00 97.56 109 LYS A CA 1
ATOM 821 C C . LYS A 1 109 ? -11.421 1.443 6.243 1.00 97.56 109 LYS A C 1
ATOM 823 O O . LYS A 1 109 ? -10.405 0.827 6.554 1.00 97.56 109 LYS A O 1
ATOM 828 N N . GLU A 1 110 ? -11.854 2.508 6.913 1.00 97.31 110 GLU A N 1
ATOM 829 C CA . GLU A 1 110 ? -11.196 3.032 8.114 1.00 97.31 110 GLU A CA 1
ATOM 830 C C . GLU A 1 110 ? -11.906 2.566 9.386 1.00 97.31 110 GLU A C 1
ATOM 832 O O . GLU A 1 110 ? -13.136 2.559 9.463 1.00 97.31 110 GLU A O 1
ATOM 837 N N . PHE A 1 111 ? -11.120 2.272 10.419 1.00 97.44 111 PHE A N 1
ATOM 838 C CA . PHE A 1 111 ? -11.604 2.147 11.785 1.00 97.44 111 PHE A CA 1
ATOM 839 C C . PHE A 1 111 ? -10.776 3.011 12.736 1.00 97.44 111 PHE A C 1
ATOM 841 O O . PHE A 1 111 ? -9.547 2.930 12.763 1.00 97.44 111 PHE A O 1
ATOM 848 N N . LYS A 1 112 ? -11.462 3.828 13.541 1.00 97.19 112 LYS A N 1
ATOM 849 C CA . LYS A 1 112 ? -10.838 4.685 14.554 1.00 97.19 112 LYS A CA 1
ATOM 850 C C . LYS A 1 112 ? -10.810 3.961 15.891 1.00 97.19 112 LYS A C 1
ATOM 852 O O . LYS A 1 112 ? -11.842 3.870 16.556 1.00 97.19 112 LYS A O 1
ATOM 857 N N . ALA A 1 113 ? -9.649 3.440 16.264 1.00 96.25 113 ALA A N 1
ATOM 858 C CA . ALA A 1 113 ? -9.478 2.721 17.518 1.00 96.25 113 ALA A CA 1
ATOM 859 C C . ALA A 1 113 ? -9.017 3.664 18.638 1.00 96.25 113 ALA A C 1
ATOM 861 O O . ALA A 1 113 ? -8.507 4.763 18.417 1.00 96.25 113 ALA A O 1
ATOM 862 N N . LYS A 1 114 ? -9.163 3.221 19.882 1.00 95.06 114 LYS A N 1
ATOM 863 C CA . LYS A 1 114 ? -8.535 3.856 21.037 1.00 95.06 114 LYS A CA 1
ATOM 864 C C . LYS A 1 114 ? -7.029 3.642 20.981 1.00 95.06 114 LYS A C 1
ATOM 866 O O . LYS A 1 114 ? -6.546 2.549 20.694 1.00 95.06 114 LYS A O 1
ATOM 871 N N . LYS A 1 115 ? -6.281 4.677 21.366 1.00 94.00 115 LYS A N 1
ATOM 872 C CA . LYS A 1 115 ? -4.823 4.605 21.499 1.00 94.00 115 LYS A CA 1
ATOM 873 C C . LYS A 1 115 ? -4.416 3.400 22.358 1.00 94.00 115 LYS A C 1
ATOM 875 O O . LYS A 1 115 ? -4.925 3.231 23.466 1.00 94.00 115 LYS A O 1
ATOM 880 N N . GLY A 1 116 ? -3.473 2.608 21.849 1.00 92.00 116 GLY A N 1
ATOM 881 C CA . GLY A 1 116 ? -2.992 1.387 22.501 1.00 92.00 116 GLY A CA 1
ATOM 882 C C . GLY A 1 116 ? -3.878 0.156 22.284 1.00 92.00 116 GLY A C 1
ATOM 883 O O . GLY A 1 116 ? -3.676 -0.842 22.970 1.00 92.00 116 GLY A O 1
ATOM 884 N N . ALA A 1 117 ? -4.857 0.214 21.375 1.00 96.12 117 ALA A N 1
ATOM 885 C CA . ALA A 1 117 ? -5.586 -0.973 20.945 1.00 96.12 117 ALA A CA 1
ATOM 886 C C . ALA A 1 117 ? -4.646 -1.976 20.261 1.00 96.12 117 ALA A C 1
ATOM 888 O O . ALA A 1 117 ? -3.781 -1.591 19.472 1.00 96.12 117 ALA A O 1
ATOM 889 N N . GLY A 1 118 ? -4.841 -3.261 20.558 1.00 95.12 118 GLY A N 1
ATOM 890 C CA . GLY A 1 118 ? -4.223 -4.350 19.805 1.00 95.12 118 GLY A CA 1
ATOM 891 C C . GLY A 1 118 ? -5.047 -4.691 18.567 1.00 95.12 118 GLY A C 1
ATOM 892 O O . GLY A 1 118 ? -6.236 -4.371 18.499 1.00 95.12 118 GLY A O 1
ATOM 893 N N . ASN A 1 119 ? -4.444 -5.390 17.613 1.00 96.25 119 ASN A N 1
ATOM 894 C CA . ASN A 1 119 ? -5.099 -5.821 16.383 1.00 96.25 119 ASN A CA 1
ATOM 895 C C . ASN A 1 119 ? -4.585 -7.193 15.923 1.00 96.25 119 ASN A C 1
ATOM 897 O O . ASN A 1 119 ? -3.474 -7.598 16.257 1.00 96.25 119 ASN A O 1
ATOM 901 N N . SER A 1 120 ? -5.426 -7.930 15.198 1.00 97.06 120 SER A N 1
ATOM 902 C CA . SER A 1 120 ? -5.053 -9.173 14.514 1.00 97.06 120 SER A CA 1
ATOM 903 C C . SER A 1 120 ? -5.916 -9.370 13.270 1.00 97.06 120 SER A C 1
ATOM 905 O O . SER A 1 120 ? -7.125 -9.118 13.292 1.00 97.06 120 SER A O 1
ATOM 907 N N . LEU A 1 121 ? -5.294 -9.793 12.173 1.00 97.88 121 LEU A N 1
ATOM 908 C CA . LEU A 1 121 ? -5.977 -10.138 10.932 1.00 97.88 121 LEU A CA 1
ATOM 909 C C . LEU A 1 121 ? -6.240 -11.649 10.910 1.00 97.88 121 LEU A C 1
ATOM 911 O O . LEU A 1 121 ? -5.391 -12.441 11.326 1.00 97.88 121 LEU A O 1
ATOM 915 N N . THR A 1 122 ? -7.419 -12.070 10.455 1.00 97.00 122 THR A N 1
ATOM 916 C CA . THR A 1 122 ? -7.684 -13.492 10.216 1.00 97.00 122 THR A CA 1
ATOM 917 C C . THR A 1 122 ? -6.809 -14.018 9.078 1.00 97.00 122 THR A C 1
ATOM 919 O O . THR A 1 122 ? -6.447 -13.286 8.164 1.00 97.00 122 THR A O 1
ATOM 922 N N . SER A 1 123 ? -6.479 -15.311 9.094 1.00 95.00 123 SER A N 1
ATOM 923 C CA . SER A 1 123 ? -5.596 -15.924 8.086 1.00 95.00 123 SER A CA 1
ATOM 924 C C . SER A 1 123 ? -6.143 -15.875 6.653 1.00 95.00 123 SER A C 1
ATOM 926 O O . SER A 1 123 ? -5.374 -15.991 5.698 1.00 95.00 123 SER A O 1
ATOM 928 N N . ASP A 1 124 ? -7.464 -15.751 6.510 1.00 94.94 124 ASP A N 1
ATOM 929 C CA . ASP A 1 124 ? -8.180 -15.550 5.245 1.00 94.94 124 ASP A CA 1
ATOM 930 C C . ASP A 1 124 ? -8.295 -14.066 4.850 1.00 94.94 124 ASP A C 1
ATOM 932 O O . ASP A 1 124 ? -8.714 -13.758 3.744 1.00 94.94 124 ASP A O 1
ATOM 936 N N . GLY A 1 125 ? -7.910 -13.140 5.732 1.00 96.06 125 GLY A N 1
ATOM 937 C CA . GLY A 1 125 ? -7.990 -11.702 5.508 1.00 96.06 125 GLY A CA 1
ATOM 938 C C . GLY A 1 125 ? -9.397 -11.111 5.596 1.00 96.06 125 GLY A C 1
ATOM 939 O O . GLY A 1 125 ? -9.522 -9.900 5.449 1.00 96.06 125 GLY A O 1
ATOM 940 N N . GLU A 1 126 ? -10.445 -11.897 5.858 1.00 96.38 126 GLU A N 1
ATOM 941 C CA . GLU A 1 126 ? -11.846 -11.438 5.832 1.00 96.38 126 GLU A CA 1
ATOM 942 C C . GLU A 1 126 ? -12.211 -10.525 7.009 1.00 96.38 126 GLU A C 1
ATOM 944 O O . GLU A 1 126 ? -13.114 -9.683 6.914 1.00 96.38 126 GLU A O 1
ATOM 949 N N . HIS A 1 127 ? -11.524 -10.690 8.144 1.00 97.56 127 HIS A N 1
ATOM 950 C CA . HIS A 1 127 ? -11.824 -9.943 9.354 1.00 97.56 127 HIS A CA 1
ATOM 951 C C . HIS A 1 127 ? -10.582 -9.425 10.069 1.00 97.56 127 HIS A C 1
ATOM 953 O O . HIS A 1 127 ? -9.595 -10.131 10.257 1.00 97.56 127 HIS A O 1
ATOM 959 N N . LEU A 1 128 ? -10.693 -8.195 10.562 1.00 97.62 128 LEU A N 1
ATOM 960 C CA . LEU A 1 128 ? -9.732 -7.579 11.465 1.00 97.62 128 LEU A CA 1
ATOM 961 C C . LEU A 1 128 ? -10.364 -7.484 12.854 1.00 97.62 128 LEU A C 1
ATOM 963 O O . LEU A 1 128 ? -11.432 -6.887 13.023 1.00 97.62 128 LEU A O 1
ATOM 967 N N . PHE A 1 129 ? -9.718 -8.076 13.851 1.00 97.69 129 PHE A N 1
ATOM 968 C CA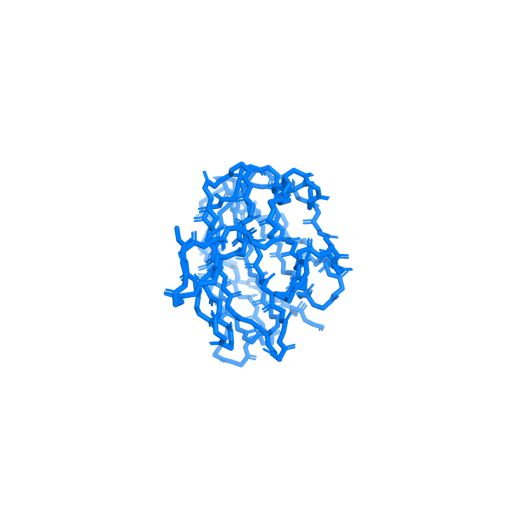 . PHE A 1 129 ? -10.110 -7.925 15.246 1.00 97.69 129 PHE A CA 1
ATOM 969 C C . PHE A 1 129 ? -9.352 -6.764 15.872 1.00 97.69 129 PHE A C 1
ATOM 971 O O . PHE A 1 129 ? -8.138 -6.655 15.716 1.00 97.69 129 PHE A O 1
ATOM 978 N N . VAL A 1 130 ? -10.071 -5.915 16.604 1.00 97.81 130 VAL A N 1
ATOM 979 C CA . VAL A 1 130 ? -9.496 -4.806 17.370 1.00 97.81 130 VAL A CA 1
ATOM 980 C C . VAL A 1 130 ? -9.807 -5.001 18.847 1.00 97.81 130 VAL A C 1
ATOM 982 O O . VAL A 1 130 ? -10.969 -5.155 19.231 1.00 97.81 130 VAL A O 1
ATOM 985 N N . TYR A 1 131 ? -8.762 -4.994 19.670 1.00 96.94 131 TYR A N 1
ATOM 986 C CA . TYR A 1 131 ? -8.827 -5.271 21.101 1.00 96.94 131 TYR A CA 1
ATOM 987 C C . TYR A 1 131 ? -8.675 -3.975 21.899 1.00 96.94 131 TYR A C 1
ATOM 989 O O . TYR A 1 131 ? -7.580 -3.428 22.037 1.00 96.94 131 TYR A O 1
ATOM 997 N N . GLU A 1 132 ? -9.777 -3.495 22.470 1.00 95.94 132 GLU A N 1
ATOM 998 C CA . GLU A 1 132 ? -9.825 -2.297 23.305 1.00 95.94 132 GLU A CA 1
ATOM 999 C C . GLU A 1 132 ? -10.130 -2.665 24.761 1.00 95.94 132 GLU A C 1
ATOM 1001 O O . GLU A 1 132 ? -11.275 -2.618 25.226 1.00 95.94 132 GLU A O 1
ATOM 1006 N N . LYS A 1 133 ? -9.085 -3.009 25.522 1.00 91.94 133 LYS A N 1
ATOM 1007 C CA . LYS A 1 133 ? -9.200 -3.512 26.902 1.00 91.94 133 LYS A CA 1
ATOM 1008 C C . LYS A 1 133 ? -10.064 -4.782 26.962 1.00 91.94 133 LYS A C 1
ATOM 1010 O O . LYS A 1 133 ? -9.570 -5.864 26.689 1.00 91.94 133 LYS A O 1
ATOM 1015 N N . LYS A 1 134 ? -11.341 -4.648 27.338 1.00 94.19 134 LYS A N 1
ATOM 1016 C CA . LYS A 1 134 ? -12.313 -5.751 27.460 1.00 94.19 134 LYS A CA 1
ATOM 1017 C C . LYS A 1 134 ? -13.278 -5.834 26.272 1.00 94.19 134 LYS A C 1
ATOM 1019 O O . LYS A 1 134 ? -14.107 -6.735 26.239 1.00 94.19 134 LYS A O 1
ATOM 1024 N N . VAL A 1 135 ? -13.211 -4.885 25.338 1.00 96.50 135 VAL A N 1
ATOM 1025 C CA . VAL A 1 135 ? -14.074 -4.840 24.153 1.00 96.50 135 VAL A CA 1
ATOM 1026 C C . VAL A 1 135 ? -13.302 -5.396 22.966 1.00 96.50 135 VAL A C 1
ATOM 1028 O O . VAL A 1 135 ? -12.172 -4.979 22.716 1.00 96.50 135 VAL A O 1
ATOM 1031 N N . ILE A 1 136 ? -13.918 -6.329 22.244 1.00 97.00 136 ILE A N 1
ATOM 1032 C CA . ILE A 1 136 ? -13.379 -6.896 21.009 1.00 97.00 136 ILE A CA 1
ATOM 1033 C C . ILE A 1 136 ? -14.326 -6.514 19.878 1.00 97.00 136 ILE A C 1
ATOM 1035 O O . ILE A 1 136 ? -15.500 -6.881 19.904 1.00 97.00 136 ILE A O 1
ATOM 1039 N N . THR A 1 137 ? -13.811 -5.795 18.887 1.00 97.88 137 THR A N 1
ATOM 1040 C CA . THR A 1 137 ? -14.567 -5.411 17.693 1.00 97.88 137 THR A CA 1
ATOM 1041 C C . THR A 1 137 ? -14.115 -6.269 16.522 1.00 97.88 137 THR A C 1
ATOM 1043 O O . THR A 1 137 ? -12.928 -6.305 16.209 1.00 97.88 137 THR A O 1
ATOM 1046 N N . LYS A 1 138 ? -15.057 -6.953 15.867 1.00 97.62 138 LYS A N 1
ATOM 1047 C CA . LYS A 1 138 ? -14.825 -7.706 14.629 1.00 97.62 138 LYS A CA 1
ATOM 1048 C C . LYS A 1 138 ? -15.214 -6.832 13.440 1.00 97.62 138 LYS A C 1
ATOM 1050 O O . LYS A 1 138 ? -16.382 -6.474 13.301 1.00 97.62 138 LYS A O 1
ATOM 1055 N N . LEU A 1 139 ? -14.250 -6.492 12.595 1.00 97.19 139 LEU A N 1
ATOM 1056 C CA . LEU A 1 139 ? -14.441 -5.632 11.430 1.00 97.19 139 LEU A CA 1
ATOM 1057 C C . LEU A 1 139 ? -14.333 -6.462 10.160 1.00 97.19 139 LEU A C 1
ATOM 1059 O O . LEU A 1 139 ? -13.396 -7.242 10.026 1.00 97.19 139 LEU A O 1
ATOM 1063 N N . LYS A 1 140 ? -15.262 -6.275 9.222 1.00 96.56 140 LYS A N 1
ATOM 1064 C CA . LYS A 1 140 ? -15.159 -6.869 7.888 1.00 96.56 140 LYS A CA 1
ATOM 1065 C C . LYS A 1 140 ? -14.224 -6.023 7.026 1.00 96.56 140 LYS A C 1
ATOM 1067 O O . LYS A 1 140 ? -14.431 -4.813 6.912 1.00 96.56 140 LYS A O 1
ATOM 1072 N N . THR A 1 141 ? -13.224 -6.644 6.417 1.00 94.25 141 THR A N 1
ATOM 1073 C CA . THR A 1 141 ? -12.221 -5.947 5.593 1.00 94.25 141 THR A CA 1
ATOM 1074 C C . THR A 1 141 ? -12.728 -5.712 4.166 1.00 94.25 141 THR A C 1
ATOM 1076 O O . THR A 1 141 ? -12.498 -4.637 3.620 1.00 94.25 141 THR A O 1
ATOM 1079 N N . ARG A 1 142 ? -13.538 -6.632 3.619 1.00 85.88 142 ARG A N 1
ATOM 1080 C CA . ARG A 1 142 ? -14.052 -6.629 2.231 1.00 85.88 142 ARG A CA 1
ATOM 1081 C C . ARG A 1 142 ? -15.569 -6.507 2.143 1.00 85.88 142 ARG A C 1
ATOM 1083 O O . ARG A 1 142 ? -16.285 -7.083 2.988 1.00 85.88 142 ARG A O 1
#

Sequence (142 aa):
NSITFDNYYIVCSGKALYGIDINTGEEKYEVPAAKGGVGQASLILPYQDHIVVVIGEKGVSTFDAANGDLISSGKYKTSTLFDRKDDLVIMVTDKADLAAFDVDTGKYKEFKAKKGAGNSLTSDGEHLFVYEKKVITKLKTR